Protein AF-A0A5D2R055-F1 (afdb_monomer_lite)

Structure (mmCIF, N/CA/C/O backbone):
data_AF-A0A5D2R055-F1
#
_entry.id   AF-A0A5D2R055-F1
#
loop_
_atom_site.group_PDB
_atom_site.id
_atom_site.type_symbol
_atom_site.label_atom_id
_atom_site.label_alt_id
_atom_site.label_comp_id
_atom_site.label_asym_id
_atom_site.label_entity_id
_atom_site.label_seq_id
_atom_site.pdbx_PDB_ins_code
_atom_site.Cartn_x
_atom_site.Cartn_y
_atom_site.Cartn_z
_atom_site.occupancy
_atom_site.B_iso_or_equiv
_atom_site.auth_seq_id
_atom_site.auth_comp_id
_atom_site.auth_asym_id
_atom_site.auth_atom_id
_atom_site.pdbx_PDB_model_num
ATOM 1 N N . MET A 1 1 ? 29.647 -1.005 -22.919 1.00 56.44 1 MET A N 1
ATOM 2 C CA . MET A 1 1 ? 29.271 -1.227 -21.505 1.00 56.44 1 MET A CA 1
ATOM 3 C C . MET A 1 1 ? 27.777 -1.550 -21.415 1.00 56.44 1 MET A C 1
ATOM 5 O O . MET A 1 1 ? 26.973 -0.641 -21.293 1.00 56.44 1 MET A O 1
ATOM 9 N N . TYR A 1 2 ? 27.396 -2.831 -21.524 1.00 61.66 2 TYR A N 1
ATOM 10 C CA . TYR A 1 2 ? 25.993 -3.302 -21.499 1.00 61.66 2 TYR A CA 1
ATOM 11 C C . TYR A 1 2 ? 25.798 -4.486 -20.525 1.00 61.66 2 TYR A C 1
ATOM 13 O O . TYR A 1 2 ? 25.084 -5.435 -20.829 1.00 61.66 2 TYR A O 1
ATOM 21 N N . GLY A 1 3 ? 26.471 -4.460 -19.367 1.00 71.31 3 GLY A N 1
ATOM 22 C CA . GLY A 1 3 ? 26.520 -5.590 -18.422 1.00 71.31 3 GLY A CA 1
ATOM 23 C C . GLY A 1 3 ? 25.455 -5.599 -17.317 1.00 71.31 3 GLY A C 1
ATOM 24 O O . GLY A 1 3 ? 25.267 -6.628 -16.686 1.00 71.31 3 GLY A O 1
ATOM 25 N N . VAL A 1 4 ? 24.730 -4.493 -17.089 1.00 62.06 4 VAL A N 1
ATOM 26 C CA . VAL A 1 4 ? 23.755 -4.387 -15.977 1.00 62.06 4 VAL A CA 1
ATOM 27 C C . VAL A 1 4 ? 22.351 -4.012 -16.453 1.00 62.06 4 VAL A C 1
ATOM 29 O O . VAL A 1 4 ? 21.375 -4.557 -15.963 1.00 62.06 4 VAL A O 1
ATOM 32 N N . GLY A 1 5 ? 22.218 -3.168 -17.484 1.00 67.69 5 GLY A N 1
ATOM 33 C CA . GLY A 1 5 ? 20.908 -2.787 -18.036 1.00 67.69 5 GLY A CA 1
ATOM 34 C C . GLY A 1 5 ? 20.151 -3.946 -18.695 1.00 67.69 5 GLY A C 1
ATOM 35 O O . GLY A 1 5 ? 18.932 -4.006 -18.610 1.00 67.69 5 GLY A O 1
ATOM 36 N N . ARG A 1 6 ? 20.864 -4.921 -19.283 1.00 64.38 6 ARG A N 1
ATOM 37 C CA . ARG A 1 6 ? 20.264 -6.161 -19.810 1.00 64.38 6 ARG A CA 1
ATOM 38 C C . ARG A 1 6 ? 19.961 -7.197 -18.725 1.00 64.38 6 ARG A C 1
ATOM 40 O O . ARG A 1 6 ? 19.121 -8.055 -18.955 1.00 64.38 6 ARG A O 1
ATOM 47 N N . LEU A 1 7 ? 20.609 -7.062 -17.563 1.00 64.06 7 LEU A N 1
ATOM 48 C CA . LEU A 1 7 ? 20.336 -7.787 -16.317 1.00 64.06 7 LEU A CA 1
ATOM 49 C C . LEU A 1 7 ? 19.225 -7.118 -15.481 1.00 64.06 7 LEU A C 1
ATOM 51 O O . LEU A 1 7 ? 18.642 -7.761 -14.616 1.00 64.06 7 LEU A O 1
ATOM 55 N N . LEU A 1 8 ? 18.878 -5.867 -15.805 1.00 63.38 8 LEU A N 1
ATOM 56 C CA . LEU A 1 8 ? 17.640 -5.184 -15.419 1.00 63.38 8 LEU A CA 1
ATOM 57 C C . LEU A 1 8 ? 16.532 -5.311 -16.494 1.00 63.38 8 LEU A C 1
ATOM 59 O O . LEU A 1 8 ? 15.419 -4.851 -16.297 1.00 63.38 8 LEU A O 1
ATOM 63 N N . LEU A 1 9 ? 16.816 -5.959 -17.631 1.00 62.22 9 LEU A N 1
ATOM 64 C CA . LEU A 1 9 ? 15.849 -6.395 -18.650 1.00 62.22 9 LEU A CA 1
ATOM 65 C C . LEU A 1 9 ? 15.574 -7.924 -18.715 1.00 62.22 9 LEU A C 1
ATOM 67 O O . LEU A 1 9 ? 14.888 -8.330 -19.650 1.00 62.22 9 LEU A O 1
ATOM 71 N N . PRO A 1 10 ? 15.961 -8.800 -17.756 1.00 62.16 10 PRO A N 1
ATOM 72 C CA . PRO A 1 10 ? 15.184 -9.998 -17.465 1.00 62.16 10 PRO A CA 1
ATOM 73 C C . PRO A 1 10 ? 13.968 -9.615 -16.606 1.00 62.16 10 PRO A C 1
ATOM 75 O O . PRO A 1 10 ? 13.306 -10.476 -16.033 1.00 62.16 10 PRO A O 1
ATOM 78 N N . PHE A 1 11 ? 13.706 -8.310 -16.456 1.00 60.88 11 PHE A N 1
ATOM 79 C CA . PHE A 1 11 ? 12.581 -7.808 -15.713 1.00 60.88 11 PHE A CA 1
ATOM 80 C C . PHE A 1 11 ? 11.297 -8.247 -16.410 1.00 60.88 11 PHE A C 1
ATOM 82 O O . PHE A 1 11 ? 11.194 -8.145 -17.639 1.00 60.88 11 PHE A O 1
ATOM 89 N N . PRO A 1 12 ? 10.310 -8.725 -15.633 1.00 64.44 12 PRO A N 1
ATOM 90 C CA . PRO A 1 12 ? 8.976 -8.985 -16.149 1.00 64.44 12 PRO A CA 1
ATOM 91 C C . PRO A 1 12 ? 8.563 -7.763 -16.967 1.00 64.44 12 PRO A C 1
ATOM 93 O O . PRO A 1 12 ? 8.671 -6.647 -16.465 1.00 64.44 12 PRO A O 1
ATOM 96 N N . SER A 1 13 ? 8.197 -7.966 -18.241 1.00 75.56 13 SER A N 1
ATOM 97 C CA . SER A 1 13 ? 7.846 -6.887 -19.178 1.00 75.56 13 SER A CA 1
ATOM 98 C C . SER A 1 13 ? 7.133 -5.749 -18.433 1.00 75.56 13 SER A C 1
ATOM 100 O O . SER A 1 13 ? 6.170 -6.056 -17.728 1.00 75.56 13 SER A O 1
ATOM 102 N N . PRO A 1 14 ? 7.545 -4.471 -18.555 1.00 76.31 14 PRO A N 1
ATOM 103 C CA . PRO A 1 14 ? 6.912 -3.357 -17.836 1.00 76.31 14 PRO A CA 1
ATOM 104 C C . PRO A 1 14 ? 5.381 -3.350 -17.953 1.00 76.31 14 PRO A C 1
ATOM 106 O O . PRO A 1 14 ? 4.677 -2.954 -17.030 1.00 76.31 14 PRO A O 1
ATOM 109 N N . LYS A 1 15 ? 4.867 -3.896 -19.061 1.00 77.38 15 LYS A N 1
ATOM 110 C CA . LYS A 1 15 ? 3.448 -4.156 -19.301 1.00 77.38 15 LYS A CA 1
ATOM 111 C C . LYS A 1 15 ? 2.827 -5.135 -18.292 1.00 77.38 15 LYS A C 1
ATOM 113 O O . LYS A 1 15 ? 1.798 -4.828 -17.714 1.00 77.38 15 LYS A O 1
ATOM 118 N N . ARG A 1 16 ? 3.487 -6.261 -18.003 1.00 80.62 16 ARG A N 1
ATOM 119 C CA . ARG A 1 16 ? 3.053 -7.242 -16.990 1.00 80.62 16 ARG A CA 1
ATOM 120 C C . ARG A 1 16 ? 3.127 -6.693 -15.567 1.00 80.62 16 ARG A C 1
ATOM 122 O O . ARG A 1 16 ? 2.261 -7.000 -14.754 1.00 80.62 16 ARG A O 1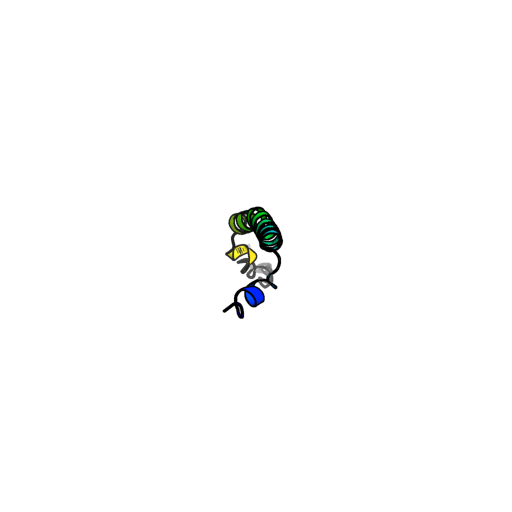
ATOM 129 N N . LEU A 1 17 ? 4.143 -5.882 -15.264 1.00 85.31 17 LEU A N 1
ATOM 130 C CA . LEU A 1 17 ? 4.229 -5.201 -13.970 1.00 85.31 17 LEU A CA 1
ATOM 131 C C . LEU A 1 17 ? 3.052 -4.224 -13.795 1.00 85.31 17 LEU A C 1
ATOM 133 O O . LEU A 1 17 ? 2.441 -4.173 -12.731 1.00 85.31 17 LEU A O 1
ATOM 137 N N . TRP A 1 18 ? 2.702 -3.500 -14.863 1.00 86.81 18 TRP A N 1
ATOM 138 C CA . TRP A 1 18 ? 1.557 -2.593 -14.893 1.00 86.81 18 TRP A CA 1
ATOM 139 C C . TRP A 1 18 ? 0.224 -3.325 -14.721 1.00 86.81 18 TRP A C 1
ATOM 141 O O . TRP A 1 18 ? -0.628 -2.867 -13.964 1.00 86.81 18 TRP A O 1
ATOM 151 N N . ASP A 1 19 ? 0.062 -4.489 -15.353 1.00 90.06 19 ASP A N 1
ATOM 152 C CA . ASP A 1 19 ? -1.133 -5.321 -15.190 1.00 90.06 19 ASP A CA 1
ATOM 153 C C . ASP A 1 19 ? -1.298 -5.791 -13.730 1.00 90.06 19 ASP A C 1
ATOM 155 O O . ASP A 1 19 ? -2.387 -5.686 -13.163 1.00 90.06 19 ASP A O 1
ATOM 159 N N . GLY A 1 20 ? -0.211 -6.221 -13.077 1.00 90.38 20 GLY A N 1
ATOM 160 C CA . GLY A 1 20 ? -0.220 -6.580 -11.653 1.00 90.38 20 GLY A CA 1
ATOM 161 C C . GLY A 1 20 ? -0.520 -5.392 -10.731 1.00 90.38 20 GLY A C 1
ATOM 162 O O . GLY A 1 20 ? -1.345 -5.499 -9.823 1.00 90.38 20 GLY A O 1
ATOM 163 N N . ALA A 1 21 ? 0.087 -4.233 -10.998 1.00 92.81 21 ALA A N 1
ATOM 164 C CA . ALA A 1 21 ? -0.194 -3.002 -10.261 1.00 92.81 21 ALA A CA 1
ATOM 165 C C . ALA A 1 21 ? -1.658 -2.563 -10.423 1.00 92.81 21 ALA A C 1
ATOM 167 O O . ALA A 1 21 ? -2.289 -2.144 -9.454 1.00 92.81 21 ALA A O 1
ATOM 168 N N . LYS A 1 22 ? -2.229 -2.719 -11.624 1.00 94.06 22 LYS A N 1
ATOM 169 C CA . LYS A 1 22 ? -3.634 -2.412 -11.908 1.00 94.06 22 LYS A CA 1
ATOM 170 C C . LYS A 1 22 ? -4.585 -3.340 -11.149 1.00 94.06 22 LYS A C 1
ATOM 172 O O . LYS A 1 22 ? -5.583 -2.858 -10.621 1.00 94.06 22 LYS A O 1
ATOM 177 N N . LEU A 1 23 ? -4.267 -4.633 -11.034 1.00 94.12 23 LEU A N 1
ATOM 178 C CA . LEU A 1 23 ? -5.040 -5.580 -10.217 1.00 94.12 23 LEU A CA 1
ATOM 179 C C . LEU A 1 23 ? -5.028 -5.200 -8.732 1.00 94.12 23 LEU A C 1
ATOM 181 O O . LEU A 1 23 ? -6.087 -5.142 -8.109 1.00 94.12 23 LEU A O 1
ATOM 185 N N . LEU A 1 24 ? -3.852 -4.888 -8.180 1.00 93.94 24 LEU A N 1
ATOM 186 C CA . LEU A 1 24 ? -3.727 -4.444 -6.789 1.00 93.94 24 LEU A CA 1
ATOM 187 C C . LEU A 1 24 ? -4.456 -3.119 -6.546 1.00 93.94 24 LEU A C 1
ATOM 189 O O . LEU A 1 24 ? -5.118 -2.965 -5.524 1.00 93.94 24 LEU A O 1
ATOM 193 N N . TRP A 1 25 ? -4.386 -2.183 -7.493 1.00 95.44 25 TRP A N 1
ATOM 194 C CA . TRP A 1 25 ? -5.088 -0.903 -7.416 1.00 95.44 25 TRP A CA 1
ATOM 195 C C . TRP A 1 25 ? -6.608 -1.079 -7.399 1.00 95.44 25 TRP A C 1
ATOM 197 O O . TRP A 1 25 ? -7.286 -0.514 -6.542 1.00 95.44 25 TRP A O 1
ATOM 207 N N . VAL A 1 26 ? -7.146 -1.900 -8.307 1.00 95.38 26 VAL A N 1
ATOM 208 C CA . VAL A 1 26 ? -8.586 -2.196 -8.359 1.00 95.38 26 VAL A CA 1
ATOM 209 C C . VAL A 1 26 ? -9.036 -2.893 -7.078 1.00 95.38 26 VAL A C 1
ATOM 211 O O . VAL A 1 26 ? -9.998 -2.445 -6.456 1.00 95.38 26 VAL A O 1
ATOM 214 N N . ALA A 1 27 ? -8.319 -3.924 -6.629 1.00 94.38 27 ALA A N 1
ATOM 215 C CA . ALA A 1 27 ? -8.631 -4.605 -5.375 1.00 94.38 27 ALA A CA 1
ATOM 216 C C . ALA A 1 27 ? -8.616 -3.631 -4.182 1.00 94.38 27 ALA A C 1
ATOM 218 O O . ALA A 1 27 ? -9.564 -3.591 -3.402 1.00 94.38 27 ALA A O 1
ATOM 219 N N . SER A 1 28 ? -7.589 -2.784 -4.086 1.00 94.50 28 SER A N 1
ATOM 220 C CA . SER A 1 28 ? -7.441 -1.778 -3.030 1.00 94.50 28 SER A CA 1
ATOM 221 C C . SER A 1 28 ? -8.562 -0.731 -3.046 1.00 94.50 28 SER A C 1
ATOM 223 O O . SER A 1 28 ? -9.053 -0.345 -1.988 1.00 94.50 28 SER A O 1
ATOM 225 N N . SER A 1 29 ? -9.045 -0.329 -4.228 1.00 92.69 29 SER A N 1
ATOM 226 C CA . SER A 1 29 ? -10.160 0.624 -4.363 1.00 92.69 29 SER A CA 1
ATOM 227 C C . SER A 1 29 ? -11.491 0.110 -3.806 1.00 92.69 29 SER A C 1
ATOM 229 O O . SER A 1 29 ? -12.358 0.910 -3.476 1.00 92.69 29 SER A O 1
ATOM 231 N N . ILE A 1 30 ? -11.646 -1.208 -3.670 1.00 92.56 30 ILE A N 1
ATOM 232 C CA . ILE A 1 30 ? -12.818 -1.839 -3.050 1.00 92.56 30 ILE A CA 1
ATOM 233 C C . ILE A 1 30 ? -12.535 -2.107 -1.567 1.00 92.56 30 ILE A C 1
ATOM 235 O O . ILE A 1 30 ? -13.362 -1.831 -0.701 1.00 92.56 30 ILE A O 1
ATOM 239 N N . LEU A 1 31 ? -11.339 -2.620 -1.274 1.00 90.31 31 LEU A N 1
ATOM 240 C CA . LEU A 1 31 ? -10.959 -3.133 0.039 1.00 90.31 31 LEU A CA 1
ATOM 241 C C . LEU A 1 31 ? -10.664 -2.002 1.040 1.00 90.31 31 LEU A C 1
ATOM 243 O O . LEU A 1 31 ? -11.116 -2.066 2.180 1.00 90.31 31 LEU A O 1
ATOM 247 N N . LEU A 1 32 ? -9.976 -0.931 0.627 1.00 89.00 32 LEU A N 1
ATOM 248 C CA . LEU A 1 32 ? -9.671 0.193 1.517 1.00 89.00 32 LEU A CA 1
ATOM 249 C C . LEU A 1 32 ? -10.934 0.933 1.981 1.00 89.00 32 LEU A C 1
ATOM 251 O O . LEU A 1 32 ? -11.091 1.062 3.193 1.00 89.00 32 LEU A O 1
ATOM 255 N N . PRO A 1 33 ? -11.862 1.386 1.113 1.00 86.50 33 PRO A N 1
ATOM 256 C CA . PRO A 1 33 ? -13.072 2.069 1.575 1.00 86.50 33 PRO A CA 1
ATOM 257 C C . PRO A 1 33 ? -13.927 1.196 2.491 1.00 86.50 33 PRO A C 1
ATOM 259 O O . PRO A 1 33 ? -14.499 1.711 3.446 1.00 86.50 33 PRO A O 1
ATOM 262 N N . TYR A 1 34 ? -13.957 -0.118 2.247 1.00 85.56 34 TYR A N 1
ATOM 263 C CA . TYR A 1 34 ? -14.645 -1.082 3.102 1.00 85.56 34 TYR A CA 1
ATOM 264 C C . TYR A 1 34 ? -14.037 -1.119 4.512 1.00 85.56 34 TYR A C 1
ATOM 266 O O . TYR A 1 34 ? -14.742 -0.866 5.490 1.00 85.56 34 TYR A O 1
ATOM 274 N N . ILE A 1 35 ? -12.712 -1.295 4.621 1.00 84.81 35 ILE A N 1
ATOM 275 C CA . ILE A 1 35 ? -12.006 -1.243 5.913 1.00 84.81 35 ILE A CA 1
ATOM 276 C C . ILE A 1 35 ? -12.193 0.119 6.596 1.00 84.81 35 ILE A C 1
ATOM 278 O O . ILE A 1 35 ? -12.360 0.187 7.812 1.00 84.81 35 ILE A O 1
ATOM 282 N N . TYR A 1 36 ? -12.152 1.219 5.845 1.00 82.31 36 TYR A N 1
ATOM 283 C CA . TYR A 1 36 ? -12.360 2.555 6.406 1.00 82.31 36 TYR A CA 1
ATOM 284 C C . TYR A 1 36 ? -13.796 2.766 6.894 1.00 82.31 36 TYR A C 1
ATOM 286 O O . TYR A 1 36 ? -13.984 3.430 7.911 1.00 82.31 36 TYR A O 1
ATOM 294 N N . SER A 1 37 ? -14.787 2.189 6.211 1.00 82.00 37 SER A N 1
ATOM 295 C CA . SER A 1 37 ? -16.198 2.279 6.595 1.00 82.00 37 SER A CA 1
ATOM 296 C C . SER A 1 37 ? -16.529 1.468 7.850 1.00 82.00 37 SER A C 1
ATOM 298 O O . SER A 1 37 ? -17.303 1.932 8.683 1.00 82.00 37 SER A O 1
ATOM 300 N N . GLU A 1 38 ? -15.903 0.301 8.027 1.00 74.25 38 GLU A N 1
ATOM 301 C CA . GLU A 1 38 ? -16.067 -0.539 9.223 1.00 74.25 38 GLU A CA 1
ATOM 302 C C . GLU A 1 38 ? -15.074 -0.188 10.344 1.00 74.25 38 GLU A C 1
ATOM 304 O O . GLU A 1 38 ? -15.248 -0.603 11.487 1.00 74.25 38 GLU A O 1
ATOM 309 N N . GLY A 1 39 ? -14.045 0.601 10.026 1.00 77.25 39 GLY A N 1
ATOM 310 C CA . GLY A 1 39 ? -12.967 1.020 10.912 1.00 77.25 39 GLY A CA 1
ATOM 311 C C . GLY A 1 39 ? -11.785 0.042 10.925 1.00 77.25 39 GLY A C 1
ATOM 312 O O . GLY A 1 39 ? -11.896 -1.086 11.401 1.00 77.25 39 GLY A O 1
ATOM 313 N N . ILE A 1 40 ? -10.590 0.519 10.534 1.00 71.62 40 ILE A N 1
ATOM 314 C CA . ILE A 1 40 ? -9.317 -0.244 10.583 1.00 71.62 40 ILE A CA 1
ATOM 315 C C . ILE A 1 40 ? -9.116 -0.889 11.961 1.00 71.62 40 ILE A C 1
ATOM 317 O O . ILE A 1 40 ? -8.736 -2.051 12.075 1.00 71.62 40 ILE A O 1
ATOM 32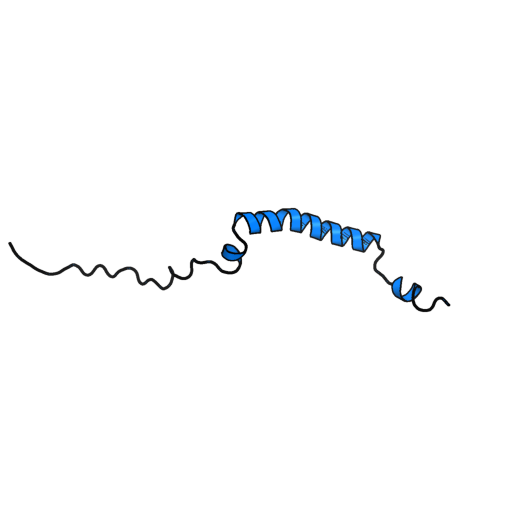1 N N . ARG A 1 41 ? -9.404 -0.141 13.031 1.00 68.00 41 ARG A N 1
ATOM 322 C CA . ARG A 1 41 ? -9.286 -0.646 14.402 1.00 68.00 41 ARG A CA 1
ATOM 323 C C . ARG A 1 41 ? -10.373 -1.649 14.763 1.00 68.00 41 ARG A C 1
ATOM 325 O O . ARG A 1 41 ? -10.065 -2.564 15.498 1.00 68.00 41 ARG A O 1
ATOM 332 N N . GLN A 1 42 ? -11.591 -1.532 14.245 1.00 68.44 42 GLN A N 1
ATOM 333 C CA . GLN A 1 42 ? -12.674 -2.486 14.511 1.00 68.44 42 GLN A CA 1
ATOM 334 C C . GLN A 1 42 ? -12.429 -3.837 13.827 1.00 68.44 42 GLN A C 1
ATOM 336 O O . GLN A 1 42 ? -12.721 -4.870 14.425 1.00 68.44 42 GLN A O 1
ATOM 341 N N . MET A 1 43 ? -11.825 -3.827 12.633 1.00 74.31 43 MET A N 1
ATOM 342 C CA . MET A 1 43 ? -11.444 -5.040 11.903 1.00 74.31 43 MET A CA 1
ATOM 343 C C . MET A 1 43 ? -10.163 -5.710 12.430 1.00 74.31 43 MET A C 1
ATOM 345 O O . MET A 1 43 ? -10.117 -6.932 12.517 1.00 74.31 43 MET A O 1
ATOM 349 N N . PHE A 1 44 ? -9.124 -4.948 12.798 1.00 69.12 44 PHE A N 1
ATOM 350 C CA . PHE A 1 44 ? -7.860 -5.522 13.301 1.00 69.12 44 PHE A CA 1
ATOM 351 C C . PHE A 1 44 ? -7.830 -5.727 14.824 1.00 69.12 44 PHE A C 1
ATOM 353 O O . PHE A 1 44 ? -7.118 -6.599 15.313 1.00 69.12 44 PHE A O 1
ATOM 360 N N . PHE A 1 45 ? -8.589 -4.932 15.580 1.00 63.19 45 PHE A N 1
ATOM 361 C CA . PHE A 1 45 ? -8.669 -4.971 17.043 1.00 63.19 45 PHE A CA 1
ATOM 362 C C . PHE A 1 45 ? -10.106 -4.698 17.503 1.00 63.19 45 PHE A C 1
ATOM 364 O O . PHE A 1 45 ? -10.407 -3.619 18.031 1.00 63.19 45 PHE A O 1
ATOM 371 N N . PRO A 1 46 ? -11.021 -5.660 17.307 1.00 63.56 46 PRO A N 1
ATOM 372 C CA . PRO A 1 46 ? -12.395 -5.507 17.747 1.00 63.56 46 PRO A CA 1
ATOM 373 C C . PRO A 1 46 ? -12.438 -5.147 19.240 1.00 63.56 46 PRO A C 1
ATOM 375 O O . PRO A 1 46 ? -12.011 -5.913 20.102 1.00 63.56 46 PRO A O 1
ATOM 378 N N . LEU A 1 47 ? -13.026 -3.992 19.565 1.00 58.22 47 LEU A N 1
ATOM 379 C CA . LEU A 1 47 ? -13.351 -3.564 20.937 1.00 58.22 47 LEU A CA 1
ATOM 380 C C . LEU A 1 47 ? -14.407 -4.473 21.612 1.00 58.22 47 LEU A C 1
ATOM 382 O O . LEU A 1 47 ? -14.893 -4.155 22.694 1.00 58.22 47 LEU A O 1
ATOM 386 N N . THR A 1 48 ? -14.782 -5.596 20.986 1.00 57.91 48 THR A N 1
ATOM 387 C CA . THR A 1 48 ? -15.866 -6.503 21.390 1.00 57.91 48 THR A CA 1
ATOM 388 C C . THR A 1 48 ? -15.411 -7.748 22.163 1.00 57.91 48 THR A C 1
ATOM 390 O O . THR A 1 48 ? -16.248 -8.571 22.537 1.00 57.91 48 THR A O 1
ATOM 393 N N . VAL A 1 49 ? -14.143 -7.831 22.585 1.00 58.09 49 VAL A N 1
ATOM 394 C CA . VAL A 1 49 ? -13.718 -8.818 23.604 1.00 58.09 49 VAL A CA 1
ATOM 395 C C . VAL A 1 49 ? -14.115 -8.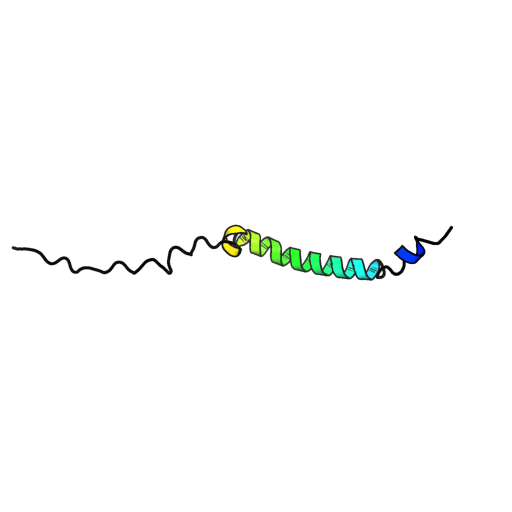485 25.074 1.00 58.09 49 VAL A C 1
ATOM 397 O O . VAL A 1 49 ? -13.555 -9.106 25.969 1.00 58.09 49 VAL A O 1
ATOM 400 N N . PRO A 1 50 ? -15.087 -7.606 25.442 1.00 54.84 50 PRO A N 1
ATOM 401 C CA . PRO A 1 50 ? -15.623 -7.599 26.806 1.00 54.84 50 PRO A CA 1
ATOM 402 C C . PRO A 1 50 ? -16.962 -8.347 26.943 1.00 54.84 50 PRO A C 1
ATOM 404 O O . PRO A 1 50 ? -17.563 -8.299 28.016 1.00 54.84 50 PRO A O 1
ATOM 407 N N . ALA A 1 51 ? -17.457 -9.038 25.904 1.00 54.81 51 ALA A N 1
ATOM 408 C CA . ALA A 1 51 ? -18.730 -9.769 25.983 1.00 54.81 51 ALA A CA 1
ATOM 409 C C . ALA A 1 51 ? -18.582 -11.280 26.234 1.00 54.81 51 ALA A C 1
ATOM 411 O O . ALA A 1 51 ? -19.420 -11.848 26.924 1.00 54.81 51 ALA A O 1
ATOM 412 N N . TYR A 1 52 ? -17.519 -11.933 25.747 1.00 55.91 52 TYR A N 1
ATOM 413 C CA . TYR A 1 52 ? -17.395 -13.397 25.876 1.00 55.91 52 TYR A CA 1
ATOM 414 C C . TYR A 1 52 ? -16.958 -13.866 27.279 1.00 55.91 52 TYR A C 1
ATOM 416 O O . TYR A 1 52 ? -17.188 -15.015 27.637 1.00 55.91 52 TYR A O 1
ATOM 424 N N . TYR A 1 53 ? -16.383 -12.970 28.096 1.00 52.91 53 TYR A N 1
ATOM 42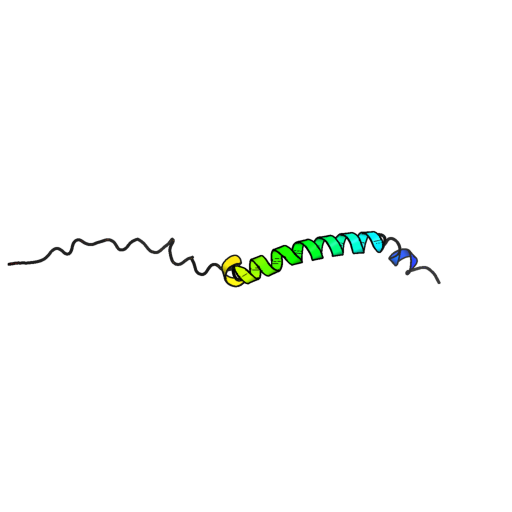5 C CA . TYR A 1 53 ? -16.036 -13.233 29.504 1.00 52.91 53 TYR A CA 1
ATOM 426 C C . TYR A 1 53 ? -16.905 -12.475 30.515 1.00 52.91 53 TYR A C 1
ATOM 428 O O . TYR A 1 53 ? -16.719 -12.634 31.723 1.00 52.91 53 TYR A O 1
ATOM 436 N N . ARG A 1 54 ? -17.881 -11.670 30.062 1.00 58.47 54 ARG A N 1
ATOM 437 C CA . ARG A 1 54 ? -18.930 -11.188 30.966 1.00 58.47 54 ARG A CA 1
ATOM 438 C C . ARG A 1 54 ? -19.855 -12.361 31.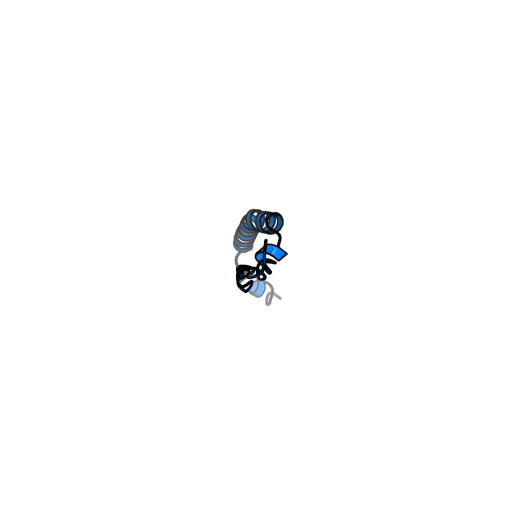230 1.00 58.47 54 ARG A C 1
ATOM 440 O O . ARG A 1 54 ? -20.854 -12.550 30.543 1.00 58.47 54 ARG A O 1
ATOM 447 N N . THR A 1 55 ? -19.498 -13.146 32.243 1.00 62.94 55 THR A N 1
ATOM 448 C CA . THR A 1 55 ? -20.424 -14.023 32.951 1.00 62.94 55 THR A CA 1
ATOM 449 C C . THR A 1 55 ? -21.751 -13.269 33.055 1.00 62.94 55 THR A C 1
ATOM 451 O O . THR A 1 55 ? -21.742 -12.145 33.577 1.00 62.94 55 THR A O 1
ATOM 454 N N . PRO A 1 56 ? -22.864 -13.791 32.503 1.00 66.69 56 PRO A N 1
ATOM 455 C CA . PRO A 1 56 ? -24.146 -13.111 32.604 1.00 66.69 56 PRO A CA 1
ATOM 456 C C . PRO A 1 56 ? -24.372 -12.792 34.082 1.00 66.69 56 PRO A C 1
ATOM 458 O O . PRO A 1 56 ? -24.025 -13.631 34.923 1.00 66.69 56 PRO A O 1
ATOM 461 N N . PRO A 1 57 ? -24.877 -11.595 34.438 1.00 64.06 57 PRO A N 1
ATOM 462 C CA . PRO A 1 57 ? -25.139 -11.281 35.831 1.00 64.06 57 PRO A CA 1
ATOM 463 C C . PRO A 1 57 ? -26.016 -12.403 36.375 1.00 64.06 57 PRO A C 1
ATOM 465 O O . PRO A 1 57 ? -27.154 -12.584 35.937 1.00 64.06 57 PRO A O 1
ATOM 468 N N . LYS A 1 58 ? -25.454 -13.210 37.282 1.00 56.78 58 LYS A N 1
ATOM 469 C CA . LYS A 1 58 ? -26.200 -14.213 38.028 1.00 56.78 58 LYS A CA 1
ATOM 470 C C . LYS A 1 58 ? -27.272 -13.405 38.737 1.00 56.78 58 LYS A C 1
ATOM 472 O O . LYS A 1 58 ? -26.960 -12.704 39.695 1.00 56.78 58 LYS A O 1
ATOM 477 N N . LYS A 1 59 ? -28.506 -13.428 38.218 1.00 57.97 59 LYS A N 1
ATOM 478 C CA . LYS A 1 59 ? -29.679 -12.942 38.941 1.00 57.97 59 LYS A CA 1
ATOM 479 C C . LYS A 1 59 ? -29.689 -13.749 40.230 1.00 57.97 59 LYS A C 1
ATOM 481 O O . LYS A 1 59 ? -30.146 -14.886 40.245 1.00 57.97 59 LYS A O 1
ATOM 486 N N . SER A 1 60 ? -29.102 -13.202 41.287 1.00 57.47 60 SER A N 1
ATOM 487 C CA . SER A 1 60 ? -29.397 -13.651 42.626 1.00 57.47 60 SER A CA 1
ATOM 488 C C . SER A 1 60 ? -30.847 -13.230 42.847 1.00 57.47 60 SER A C 1
ATOM 490 O O . SER A 1 60 ? -31.146 -12.033 42.806 1.00 57.47 60 SER A O 1
ATOM 492 N N . PRO A 1 61 ? -31.796 -14.168 43.002 1.00 57.66 61 PRO A N 1
ATOM 493 C CA . PRO A 1 61 ? -33.074 -13.791 43.566 1.00 57.66 61 PRO A CA 1
ATOM 494 C C . PRO A 1 61 ? -32.758 -13.233 44.952 1.00 57.66 61 PRO A C 1
ATOM 496 O O . PRO 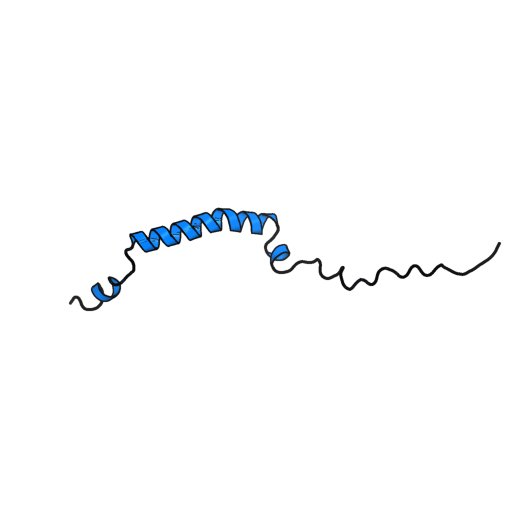A 1 61 ? -32.250 -13.938 45.827 1.00 57.66 61 PRO A O 1
ATOM 499 N N . LYS A 1 62 ? -32.959 -11.922 45.094 1.00 55.22 62 LYS A N 1
ATOM 500 C CA . LYS A 1 62 ? -32.805 -11.172 46.333 1.00 55.22 62 LYS A CA 1
ATOM 501 C C . LYS A 1 62 ? -33.790 -11.775 47.334 1.00 55.22 62 LYS A C 1
ATOM 503 O O . LYS A 1 62 ? -34.979 -11.483 47.317 1.00 55.22 62 LYS A O 1
ATOM 508 N N . LYS A 1 63 ? -33.294 -12.710 48.138 1.00 64.75 63 LYS A N 1
ATOM 509 C CA . LYS A 1 63 ? -33.996 -13.275 49.284 1.00 64.75 63 LYS A CA 1
ATOM 510 C C . LYS A 1 63 ? -33.885 -12.231 50.391 1.00 64.75 63 LYS A C 1
ATOM 512 O O . LYS A 1 63 ? -32.754 -11.950 50.775 1.00 64.75 63 LYS A O 1
ATOM 517 N N . SER A 1 64 ? -35.025 -11.697 50.849 1.00 53.06 64 SER A N 1
ATOM 518 C CA . SER A 1 64 ? -35.262 -10.929 52.096 1.00 53.06 64 SER A CA 1
ATOM 519 C C . SER A 1 64 ? -35.979 -9.595 51.847 1.00 53.06 64 SER A C 1
ATOM 521 O O . SER A 1 64 ? -35.573 -8.872 50.947 1.00 53.06 64 SER A O 1
ATOM 523 N N . PHE A 1 65 ? -37.030 -9.181 52.564 1.00 55.47 65 PHE A N 1
ATOM 524 C CA . PHE A 1 65 ? -37.754 -9.665 53.754 1.00 55.47 65 PHE A CA 1
ATOM 525 C C . PHE A 1 65 ? -39.093 -8.874 53.800 1.00 55.47 65 PHE A C 1
ATOM 527 O O . PHE A 1 65 ? -39.116 -7.739 53.339 1.00 55.47 65 PHE A O 1
ATOM 534 N N . MET A 1 66 ? -40.134 -9.464 54.405 1.00 55.59 66 MET A N 1
ATOM 535 C CA . MET A 1 66 ? -41.229 -8.826 55.175 1.00 55.59 66 MET A CA 1
ATOM 536 C C . MET A 1 66 ? -42.039 -7.657 54.570 1.00 55.59 66 MET A C 1
ATOM 538 O O . MET A 1 66 ? -41.541 -6.542 54.458 1.00 55.59 66 MET A O 1
ATOM 542 N N . HIS A 1 67 ? -43.341 -7.881 54.357 1.00 43.84 67 HIS A N 1
ATOM 543 C CA . HIS A 1 67 ? -44.426 -7.344 55.200 1.00 43.84 67 HIS A CA 1
ATOM 544 C C . HIS A 1 67 ? -45.729 -8.105 54.924 1.00 43.84 67 HIS A C 1
ATOM 546 O O . HIS A 1 67 ? -45.932 -8.498 53.752 1.00 43.84 67 HIS A O 1
#

Secondary structure (DSSP, 8-state):
--SSTTTSSSS--HHHHHHHHHHHHHHHHHHHHHHHHH-HHHHHS-TTTTSSS--------------

Organism: Gossypium tomentosum (NCBI:txid34277)

Sequence (67 aa):
MYGVGRLLLPFPSPKRLWDGAKLLWVASSILLPYIYSEGIRQMFFPLTVPAYYRTPPKKSPKKSFMH

InterPro domains:
  IPR040125 Squalene monooxygenase [PTHR10835] (1-57)

Foldseek 3Di:
DCDVVVVVVVPDPVVVVVVVVVVVVVVCVVPVVVCVVCDVCCVVPNPPVVPVPPPPPPPPVPDDDDD

pLDDT: mean 71.58, std 14.3, range [43.84, 95.44]

Radius of gyration: 29.25 Å; chains: 1; bounding box: 74×17×77 Å